Protein AF-W9XA82-F1 (afdb_monomer_lite)

Structure (mmCIF, N/CA/C/O backbone):
data_AF-W9XA82-F1
#
_entry.id   AF-W9XA82-F1
#
loop_
_atom_site.group_PDB
_atom_site.id
_atom_site.type_symbol
_atom_site.label_atom_id
_atom_site.label_alt_id
_atom_site.label_comp_id
_atom_site.label_asym_id
_atom_site.label_entity_id
_atom_site.label_seq_id
_atom_site.pdbx_PDB_ins_code
_atom_site.Cartn_x
_atom_site.Cartn_y
_atom_site.Cartn_z
_atom_site.occupancy
_atom_site.B_iso_or_equiv
_atom_site.auth_seq_id
_atom_site.auth_comp_id
_atom_site.auth_asym_id
_atom_site.auth_atom_id
_atom_site.pdbx_PDB_model_num
ATOM 1 N N . MET A 1 1 ? 61.339 -17.839 -18.043 1.00 59.22 1 MET A N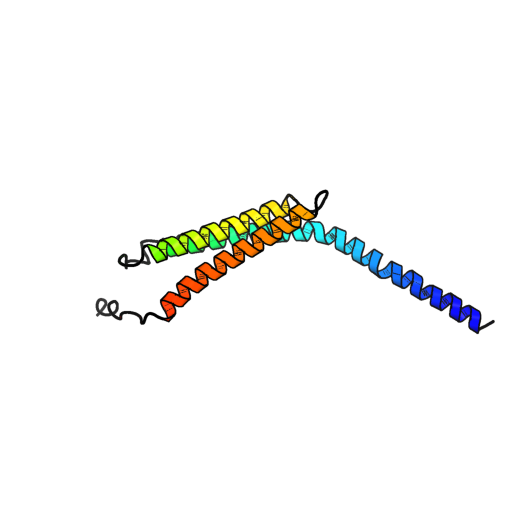 1
ATOM 2 C CA . MET A 1 1 ? 60.269 -18.568 -18.758 1.00 59.22 1 MET A CA 1
ATOM 3 C C . MET A 1 1 ? 59.124 -19.047 -17.858 1.00 59.22 1 MET A C 1
ATOM 5 O O . MET A 1 1 ? 58.037 -18.515 -18.013 1.00 59.22 1 MET A O 1
ATOM 9 N N . LEU A 1 2 ? 59.299 -19.947 -16.874 1.00 57.31 2 LEU A N 1
ATOM 10 C CA . LEU A 1 2 ? 58.163 -20.440 -16.047 1.00 57.31 2 LEU A CA 1
ATOM 11 C C . LEU A 1 2 ? 57.413 -19.352 -15.237 1.00 57.31 2 LEU A C 1
ATOM 13 O O . LEU A 1 2 ? 56.209 -19.461 -15.016 1.00 57.31 2 LEU A O 1
ATOM 17 N N . ARG A 1 3 ? 58.090 -18.266 -14.831 1.00 62.91 3 ARG A N 1
ATOM 18 C CA . ARG A 1 3 ? 57.451 -17.130 -14.130 1.00 62.91 3 ARG A CA 1
ATOM 19 C C . ARG A 1 3 ? 56.571 -16.249 -15.025 1.00 62.91 3 ARG A C 1
ATOM 21 O O . ARG A 1 3 ? 55.686 -15.576 -14.506 1.00 62.91 3 ARG A O 1
ATOM 28 N N . GLU A 1 4 ? 56.808 -16.228 -16.333 1.00 64.25 4 GLU A N 1
ATOM 29 C CA . GLU A 1 4 ? 56.018 -15.412 -17.269 1.00 64.25 4 GLU A CA 1
ATOM 30 C C . GLU A 1 4 ? 54.713 -16.112 -17.646 1.00 64.25 4 GLU A C 1
ATOM 32 O O . GLU A 1 4 ? 53.667 -15.467 -17.700 1.00 64.25 4 GLU A O 1
ATOM 37 N N . ILE A 1 5 ? 54.749 -17.443 -17.778 1.00 67.81 5 ILE A N 1
ATOM 38 C CA . ILE A 1 5 ? 53.558 -18.266 -18.020 1.00 67.81 5 ILE A CA 1
ATOM 39 C C . ILE A 1 5 ? 52.557 -18.098 -16.867 1.00 67.81 5 ILE A C 1
ATOM 41 O O . ILE A 1 5 ? 51.401 -17.754 -17.114 1.00 67.81 5 ILE A O 1
ATOM 45 N N . ASN A 1 6 ? 53.020 -18.202 -15.613 1.00 72.62 6 ASN A N 1
ATOM 46 C CA . ASN A 1 6 ? 52.171 -18.033 -14.429 1.00 72.62 6 ASN A CA 1
ATOM 47 C C . ASN A 1 6 ? 51.533 -16.630 -14.377 1.00 72.62 6 ASN A C 1
ATOM 49 O O . ASN A 1 6 ? 50.336 -16.493 -14.158 1.00 72.62 6 ASN A O 1
ATOM 53 N N . ARG A 1 7 ? 52.297 -15.570 -14.680 1.00 64.56 7 ARG A N 1
ATOM 54 C CA . ARG A 1 7 ? 51.775 -14.192 -14.668 1.00 64.56 7 ARG A CA 1
ATOM 55 C C . ARG A 1 7 ? 50.688 -13.967 -15.729 1.00 64.56 7 ARG A C 1
ATOM 57 O O . ARG A 1 7 ? 49.699 -13.298 -15.453 1.00 64.56 7 ARG A O 1
ATOM 64 N N . SER A 1 8 ? 50.837 -14.564 -16.913 1.00 61.25 8 SER A N 1
ATOM 65 C CA . SER A 1 8 ? 49.837 -14.460 -17.984 1.00 61.25 8 SER A CA 1
ATOM 66 C C . SER A 1 8 ? 48.542 -15.235 -17.688 1.00 61.25 8 SER A C 1
ATOM 68 O O . SER A 1 8 ? 47.466 -14.764 -18.055 1.00 61.25 8 SER A O 1
ATOM 70 N N . GLN A 1 9 ? 48.627 -16.377 -16.989 1.00 63.50 9 GLN A N 1
ATOM 71 C CA . GLN A 1 9 ? 47.469 -17.149 -16.512 1.00 63.50 9 GLN A CA 1
ATOM 72 C C . GLN A 1 9 ? 46.776 -16.513 -15.299 1.00 63.50 9 GLN A C 1
ATOM 74 O O . GLN A 1 9 ? 45.568 -16.672 -15.154 1.00 63.50 9 GLN A O 1
ATOM 79 N N . TRP A 1 10 ? 47.499 -15.760 -14.466 1.00 59.31 10 TRP A N 1
ATOM 80 C CA . TRP A 1 10 ? 46.902 -14.962 -13.388 1.00 59.31 10 TRP A CA 1
ATOM 81 C C . TRP A 1 10 ? 46.118 -13.750 -13.917 1.00 59.31 10 TRP A C 1
ATOM 83 O O . TRP A 1 10 ? 45.037 -13.468 -13.416 1.00 59.31 10 TRP A O 1
ATOM 93 N N . CYS A 1 11 ? 46.608 -13.053 -14.954 1.00 60.59 11 CYS A N 1
ATOM 94 C CA . CYS A 1 11 ? 45.872 -11.934 -15.566 1.00 60.59 11 CYS A CA 1
ATOM 95 C C . CYS A 1 11 ? 44.641 -12.412 -16.356 1.00 60.59 11 CYS A C 1
ATOM 97 O O . CYS A 1 11 ? 43.540 -11.961 -16.067 1.00 60.59 11 CYS A O 1
ATOM 99 N N . ARG A 1 12 ? 44.843 -13.371 -17.278 1.00 65.19 12 ARG A N 1
ATOM 100 C CA . ARG A 1 12 ? 44.087 -14.634 -17.323 1.00 65.19 12 ARG A CA 1
ATOM 101 C C . ARG A 1 12 ? 42.747 -14.700 -16.593 1.00 65.19 12 ARG A C 1
ATOM 103 O O . ARG A 1 12 ? 41.772 -14.129 -17.057 1.00 65.19 12 ARG A O 1
ATOM 110 N N . SER A 1 13 ? 42.852 -15.422 -15.469 1.00 65.00 13 SER A N 1
ATOM 111 C CA . SER A 1 13 ? 41.856 -15.852 -14.482 1.00 65.00 13 SER A CA 1
ATOM 112 C C . SER A 1 13 ? 41.165 -14.721 -13.706 1.00 65.00 13 SER A C 1
ATOM 114 O O . SER A 1 13 ? 40.148 -14.962 -13.056 1.00 65.00 13 SER A O 1
ATOM 116 N N . ASN A 1 14 ? 41.734 -13.514 -13.703 1.00 61.69 14 ASN A N 1
ATOM 117 C CA . ASN A 1 14 ? 41.129 -12.365 -13.031 1.00 61.69 14 ASN A CA 1
ATOM 118 C C . ASN A 1 14 ? 40.264 -11.542 -13.997 1.00 61.69 14 ASN A C 1
ATOM 120 O O . ASN A 1 14 ? 39.266 -10.969 -13.577 1.00 61.69 14 ASN A O 1
ATOM 124 N N . ALA A 1 15 ? 40.610 -11.509 -15.288 1.00 63.34 15 ALA A N 1
ATOM 125 C CA . ALA A 1 15 ? 39.865 -10.765 -16.303 1.00 63.34 15 ALA A CA 1
ATOM 126 C C . ALA A 1 15 ? 38.558 -11.465 -16.724 1.00 63.34 15 ALA A C 1
ATOM 128 O O . ALA A 1 15 ? 37.586 -10.808 -17.074 1.00 63.34 15 ALA A O 1
ATOM 129 N N . ASP A 1 16 ? 38.513 -12.794 -16.682 1.00 58.78 16 ASP A N 1
ATOM 130 C CA . ASP A 1 16 ? 37.317 -13.637 -16.822 1.00 58.78 16 ASP A CA 1
ATOM 131 C C . ASP A 1 16 ? 36.498 -13.711 -15.521 1.00 58.78 16 ASP A C 1
ATOM 133 O O . ASP A 1 16 ? 35.269 -13.760 -15.585 1.00 58.78 16 ASP A O 1
ATOM 137 N N . ALA A 1 17 ? 37.128 -13.605 -14.344 1.00 59.69 17 ALA A N 1
ATOM 138 C CA . ALA A 1 17 ? 36.409 -13.427 -13.079 1.00 59.69 17 ALA A CA 1
ATOM 139 C C . ALA A 1 17 ? 35.639 -12.091 -12.989 1.00 59.69 17 ALA A C 1
ATOM 141 O O . ALA A 1 17 ? 34.636 -12.043 -12.283 1.00 59.69 17 ALA A O 1
ATOM 142 N N . ASP A 1 18 ? 36.028 -11.052 -13.742 1.00 57.69 18 ASP A N 1
ATOM 143 C CA . ASP A 1 18 ? 35.251 -9.808 -13.915 1.00 57.69 18 ASP A CA 1
ATOM 144 C C . ASP A 1 18 ? 34.062 -9.960 -14.897 1.00 57.69 18 ASP A C 1
ATOM 146 O O . ASP A 1 18 ? 33.079 -9.212 -14.834 1.00 57.69 18 ASP A O 1
ATOM 150 N N . VAL A 1 19 ? 34.089 -10.967 -15.780 1.00 58.47 19 VAL A N 1
ATOM 151 C CA . VAL A 1 19 ? 32.992 -11.280 -16.724 1.00 58.47 19 VAL A CA 1
ATOM 152 C C . VAL A 1 19 ? 31.969 -12.251 -16.107 1.00 58.47 19 VAL A C 1
ATOM 154 O O . VAL A 1 19 ? 30.776 -12.200 -16.415 1.00 58.47 19 VAL A O 1
ATOM 157 N N . CYS A 1 20 ? 32.396 -13.094 -15.163 1.00 54.91 20 CYS A N 1
ATOM 158 C CA . CYS A 1 20 ? 31.532 -14.021 -14.426 1.00 54.91 20 CYS A CA 1
ATOM 159 C C . CYS A 1 20 ? 30.355 -13.363 -13.664 1.00 54.91 20 CYS A C 1
ATOM 161 O O . CYS A 1 20 ? 29.242 -13.893 -13.754 1.00 54.91 20 CYS A O 1
ATOM 163 N N . PRO A 1 21 ? 30.504 -12.223 -12.954 1.00 59.62 21 PRO A N 1
ATOM 164 C CA . PRO A 1 21 ? 29.372 -11.596 -12.277 1.00 59.62 21 PRO A CA 1
ATOM 165 C C . PRO A 1 21 ? 28.430 -10.885 -13.251 1.00 59.62 21 PRO A C 1
ATOM 167 O O . PRO A 1 21 ? 27.232 -10.821 -12.987 1.00 59.62 21 PRO A O 1
ATOM 170 N N . SER A 1 22 ? 28.922 -10.378 -14.384 1.00 62.50 22 SER A N 1
ATOM 171 C CA . SER A 1 22 ? 28.089 -9.656 -15.351 1.00 62.50 22 SER A CA 1
ATOM 172 C C . SER A 1 22 ? 27.203 -10.595 -16.170 1.00 62.50 22 SER A C 1
ATOM 174 O O . SER A 1 22 ? 26.061 -10.240 -16.444 1.00 62.50 22 SER A O 1
ATOM 176 N N . TYR A 1 23 ? 27.646 -11.819 -16.474 1.00 64.19 23 TYR A N 1
ATOM 177 C CA . TYR A 1 23 ? 26.794 -12.792 -17.166 1.00 64.19 23 TYR A CA 1
ATOM 178 C C . TYR A 1 23 ? 25.632 -13.275 -16.280 1.00 64.19 23 TYR A C 1
ATOM 180 O O . TYR A 1 23 ? 24.477 -13.209 -16.694 1.00 64.19 23 TYR A O 1
ATOM 188 N N . ILE A 1 24 ? 25.911 -13.676 -15.030 1.00 68.69 24 ILE A N 1
ATOM 189 C CA . ILE A 1 24 ? 24.877 -14.132 -14.081 1.00 68.69 24 ILE A CA 1
ATOM 190 C C . ILE A 1 24 ? 23.945 -12.987 -13.653 1.00 68.69 24 ILE A C 1
ATOM 192 O O . ILE A 1 24 ? 22.731 -13.175 -13.596 1.00 68.69 24 ILE A O 1
ATOM 196 N N . SER A 1 25 ? 24.491 -11.796 -13.378 1.00 74.38 25 SER A N 1
ATOM 197 C CA . SER A 1 25 ? 23.703 -10.641 -12.929 1.00 74.38 25 SER A CA 1
ATOM 198 C C . SER A 1 25 ? 22.795 -10.113 -14.037 1.00 74.38 25 SER A C 1
ATOM 200 O O . SER A 1 25 ? 21.646 -9.773 -13.775 1.00 74.38 25 SER A O 1
ATOM 202 N N . ASN A 1 26 ? 23.254 -10.116 -15.292 1.00 69.44 26 ASN A N 1
ATOM 203 C CA . ASN A 1 26 ? 22.426 -9.692 -16.417 1.00 69.44 26 ASN A CA 1
ATOM 204 C C . ASN A 1 26 ? 21.270 -10.678 -16.669 1.00 69.44 26 ASN A C 1
ATOM 206 O O . ASN A 1 26 ? 20.155 -10.245 -16.935 1.00 69.44 26 ASN A O 1
ATOM 210 N N . ILE A 1 27 ? 21.491 -11.988 -16.492 1.00 74.44 27 ILE A N 1
ATOM 211 C CA . ILE A 1 27 ? 20.424 -13.007 -16.558 1.00 74.44 27 ILE A CA 1
ATOM 212 C C . ILE A 1 27 ? 19.420 -12.820 -15.410 1.00 74.44 27 ILE A C 1
ATOM 214 O O . ILE A 1 27 ? 18.212 -12.799 -15.641 1.00 74.44 27 ILE A O 1
ATOM 218 N N . ALA A 1 28 ? 19.906 -12.602 -14.184 1.00 68.56 28 ALA A N 1
ATOM 219 C CA . ALA A 1 28 ? 19.052 -12.323 -13.032 1.00 68.56 28 ALA A CA 1
ATOM 220 C C . ALA A 1 28 ? 18.268 -11.008 -13.185 1.00 68.56 28 ALA A C 1
ATOM 222 O O . ALA A 1 28 ? 17.125 -10.937 -12.747 1.00 68.56 28 ALA A O 1
ATOM 223 N N . ALA A 1 29 ? 18.834 -9.987 -13.835 1.00 71.19 29 ALA A N 1
ATOM 224 C CA . ALA A 1 29 ? 18.163 -8.714 -14.092 1.00 71.19 29 ALA A CA 1
ATOM 225 C C . ALA A 1 29 ? 16.980 -8.849 -15.069 1.00 71.19 29 ALA A C 1
ATOM 227 O O . ALA A 1 29 ? 15.980 -8.145 -14.910 1.00 71.19 29 ALA A O 1
ATOM 228 N N . PHE A 1 30 ? 17.055 -9.768 -16.041 1.00 71.31 30 PHE A N 1
ATOM 229 C CA . PHE A 1 30 ? 15.933 -10.055 -16.943 1.00 71.31 30 PHE A CA 1
ATOM 230 C C . PHE A 1 30 ? 14.810 -10.833 -16.255 1.00 71.31 30 PHE A C 1
ATOM 232 O O . PHE A 1 30 ? 13.641 -10.530 -16.484 1.00 71.31 30 PHE A O 1
ATOM 239 N N . GLU A 1 31 ? 15.151 -11.765 -15.366 1.00 76.44 31 GLU A N 1
ATOM 240 C CA . GLU A 1 31 ? 14.174 -12.523 -14.574 1.00 76.44 31 GLU A CA 1
ATOM 241 C C . GLU A 1 31 ? 13.585 -11.705 -13.410 1.00 76.44 31 GLU A C 1
ATOM 243 O O . GLU A 1 31 ? 12.446 -11.940 -13.008 1.00 76.44 31 GLU A O 1
ATOM 248 N N . LEU A 1 32 ? 14.298 -10.694 -12.886 1.00 76.25 32 LEU A N 1
ATOM 249 C CA . LEU A 1 32 ? 13.806 -9.870 -11.772 1.00 76.25 32 LEU A CA 1
ATOM 250 C C . LEU A 1 32 ? 12.600 -8.999 -12.160 1.00 76.25 32 LEU A C 1
ATOM 252 O O . LEU A 1 32 ? 11.743 -8.695 -11.328 1.00 76.25 32 LEU A O 1
ATOM 256 N N . LYS A 1 33 ? 12.534 -8.589 -13.429 1.00 75.62 33 LYS A N 1
ATOM 257 C CA . LYS A 1 33 ? 11.490 -7.705 -13.953 1.00 75.62 33 LYS A CA 1
ATOM 258 C C . LYS A 1 33 ? 10.088 -8.344 -13.909 1.00 75.62 33 LYS A C 1
ATOM 260 O O . LYS A 1 33 ? 9.192 -7.728 -13.327 1.00 75.62 33 LYS A O 1
ATOM 265 N N . PRO A 1 34 ? 9.857 -9.571 -14.426 1.00 84.50 34 PRO A N 1
ATOM 266 C CA . PRO A 1 34 ? 8.551 -10.222 -14.316 1.00 84.50 34 PRO A CA 1
ATOM 267 C C . PRO A 1 34 ? 8.191 -10.597 -12.874 1.00 84.50 34 PRO A C 1
ATOM 269 O O . PRO A 1 34 ? 7.044 -10.387 -12.478 1.00 84.50 34 PRO A O 1
ATOM 272 N N . VAL A 1 35 ? 9.144 -11.079 -12.060 1.00 87.56 35 VAL A N 1
ATOM 273 C CA . VAL A 1 35 ? 8.841 -11.468 -10.667 1.00 87.56 35 VAL A CA 1
ATOM 274 C C . VAL A 1 35 ? 8.453 -10.273 -9.798 1.00 87.56 35 VAL A C 1
ATOM 276 O O . VAL A 1 35 ? 7.599 -10.404 -8.919 1.00 87.56 35 VAL A O 1
ATOM 279 N N . PHE A 1 36 ? 9.014 -9.092 -10.069 1.00 85.62 36 PHE A N 1
ATOM 280 C CA . PHE A 1 36 ? 8.629 -7.860 -9.388 1.00 85.62 36 PHE A CA 1
ATOM 281 C C . PHE A 1 36 ? 7.183 -7.475 -9.709 1.00 85.62 36 PHE A C 1
ATOM 283 O O . PHE A 1 36 ? 6.396 -7.230 -8.797 1.00 85.62 36 PHE A O 1
ATOM 290 N N . ILE A 1 37 ? 6.803 -7.509 -10.988 1.00 87.50 37 ILE A N 1
ATOM 291 C CA . ILE A 1 37 ? 5.440 -7.205 -11.445 1.00 87.50 37 ILE A CA 1
ATOM 292 C C . ILE A 1 37 ? 4.429 -8.175 -10.815 1.00 87.50 37 ILE A C 1
ATOM 294 O O . ILE A 1 37 ? 3.409 -7.752 -10.260 1.00 87.50 37 ILE A O 1
ATOM 298 N N . THR A 1 38 ? 4.720 -9.479 -10.835 1.00 91.88 38 THR A N 1
ATOM 299 C CA . THR A 1 38 ? 3.834 -10.485 -10.233 1.00 91.88 38 THR A CA 1
ATOM 300 C C . THR A 1 38 ? 3.764 -10.349 -8.712 1.00 91.88 38 THR A C 1
ATOM 302 O O . THR A 1 38 ? 2.684 -10.415 -8.135 1.00 91.88 38 THR A O 1
ATOM 305 N N . GLY A 1 39 ? 4.890 -10.098 -8.040 1.00 91.00 39 GLY A N 1
ATOM 306 C CA . GLY A 1 39 ? 4.926 -9.944 -6.585 1.00 91.00 39 GLY A CA 1
ATOM 307 C C . GLY A 1 39 ? 4.182 -8.695 -6.106 1.00 91.00 39 GLY A C 1
ATOM 308 O O . GLY A 1 39 ? 3.409 -8.762 -5.146 1.00 91.00 39 GLY A O 1
ATOM 309 N N . CYS A 1 40 ? 4.360 -7.566 -6.801 1.00 90.25 40 CYS A N 1
ATOM 310 C CA . CYS A 1 40 ? 3.689 -6.307 -6.476 1.00 90.25 40 CYS A CA 1
ATOM 311 C C . CYS A 1 40 ? 2.171 -6.417 -6.663 1.00 90.25 40 CYS A C 1
ATOM 313 O O . CYS A 1 40 ? 1.416 -5.998 -5.787 1.00 90.25 40 CYS A O 1
ATOM 315 N N . THR A 1 41 ? 1.714 -7.033 -7.760 1.00 92.94 41 THR A N 1
ATOM 316 C CA . THR A 1 41 ? 0.277 -7.212 -8.041 1.00 92.94 41 THR A CA 1
ATOM 317 C C . THR A 1 41 ? -0.397 -8.147 -7.043 1.00 92.94 41 THR A C 1
ATOM 319 O O . THR A 1 41 ? -1.446 -7.794 -6.500 1.00 92.94 41 THR A O 1
ATOM 322 N N . ILE A 1 42 ? 0.223 -9.291 -6.730 1.00 94.75 42 ILE A N 1
ATOM 323 C CA . ILE A 1 42 ? -0.282 -10.222 -5.709 1.00 94.75 42 ILE A CA 1
ATOM 324 C C . ILE A 1 42 ? -0.384 -9.513 -4.354 1.00 94.75 42 ILE A C 1
ATOM 326 O O . ILE A 1 42 ? -1.426 -9.577 -3.700 1.00 94.75 42 ILE A O 1
ATOM 330 N N . THR A 1 43 ? 0.661 -8.782 -3.955 1.00 93.56 43 THR A N 1
ATOM 331 C CA . THR A 1 43 ? 0.680 -8.044 -2.683 1.00 93.56 43 THR A CA 1
ATOM 332 C C . THR A 1 43 ? -0.376 -6.940 -2.654 1.00 93.56 43 THR A C 1
ATOM 334 O O . THR A 1 43 ? -1.091 -6.811 -1.663 1.00 93.56 43 THR A O 1
ATOM 337 N N . ALA A 1 44 ? -0.534 -6.171 -3.736 1.00 93.56 44 ALA A N 1
ATOM 338 C CA . ALA A 1 44 ? -1.511 -5.087 -3.817 1.00 93.56 44 ALA A CA 1
ATOM 339 C C . ALA A 1 44 ? -2.953 -5.593 -3.650 1.00 93.56 44 ALA A C 1
ATOM 341 O O . ALA A 1 44 ? -3.723 -4.993 -2.892 1.00 93.56 44 ALA A O 1
ATOM 342 N N . VAL A 1 45 ? -3.297 -6.709 -4.309 1.00 94.25 45 VAL A N 1
ATOM 343 C CA . VAL A 1 45 ? -4.619 -7.350 -4.217 1.00 94.25 45 VAL A CA 1
ATOM 344 C C . VAL A 1 45 ? -4.832 -7.969 -2.838 1.00 94.25 45 VAL A C 1
ATOM 346 O O . VAL A 1 45 ? -5.855 -7.706 -2.206 1.00 94.25 45 VAL A O 1
ATOM 349 N N . ALA A 1 46 ? -3.865 -8.742 -2.333 1.00 94.62 46 ALA A N 1
ATOM 350 C CA . ALA A 1 46 ? -3.957 -9.366 -1.015 1.00 94.62 46 ALA A CA 1
ATOM 351 C C . ALA A 1 46 ? -4.105 -8.320 0.103 1.00 94.62 46 ALA A C 1
ATOM 353 O O . ALA A 1 46 ? -4.923 -8.486 1.012 1.00 94.62 46 ALA A O 1
ATOM 354 N N . PHE A 1 47 ? -3.367 -7.211 0.019 1.00 92.44 47 PHE A N 1
ATOM 355 C CA . PHE A 1 47 ? -3.445 -6.125 0.991 1.00 92.44 47 PHE A CA 1
ATOM 356 C C . PHE A 1 47 ? -4.782 -5.379 0.914 1.00 92.44 47 PHE A C 1
ATOM 358 O O . PHE A 1 47 ? -5.417 -5.166 1.949 1.00 92.44 47 PHE A O 1
ATOM 365 N N . ALA A 1 48 ? -5.268 -5.066 -0.294 1.00 91.88 48 ALA A N 1
ATOM 366 C CA . ALA A 1 48 ? -6.570 -4.426 -0.482 1.00 91.88 48 ALA A CA 1
ATOM 367 C C . ALA A 1 48 ? -7.710 -5.295 0.076 1.00 91.88 48 ALA A C 1
ATOM 369 O O . ALA A 1 48 ? -8.550 -4.802 0.832 1.00 91.88 48 ALA A O 1
ATOM 370 N N . LEU A 1 49 ? -7.698 -6.599 -0.226 1.00 91.19 49 LEU A N 1
ATOM 371 C CA . LEU A 1 49 ? -8.662 -7.562 0.311 1.00 91.19 49 LEU A CA 1
ATOM 372 C C . LEU A 1 49 ? -8.599 -7.633 1.839 1.00 91.19 49 LEU A C 1
ATOM 374 O O . LEU A 1 49 ? -9.638 -7.606 2.492 1.00 91.19 49 LEU A O 1
ATOM 378 N N . THR A 1 50 ? -7.396 -7.666 2.416 1.00 92.38 50 THR A N 1
ATOM 379 C CA . THR A 1 50 ? -7.207 -7.727 3.873 1.00 92.38 50 THR A CA 1
ATOM 380 C C . THR A 1 50 ? -7.766 -6.483 4.568 1.00 92.38 50 THR A C 1
ATOM 382 O O . THR A 1 50 ? -8.493 -6.603 5.554 1.00 92.38 50 THR A O 1
ATOM 385 N N . VAL A 1 51 ? -7.485 -5.282 4.050 1.00 89.12 51 VAL A N 1
ATOM 386 C CA . VAL A 1 51 ? -7.977 -4.017 4.624 1.00 89.12 51 VAL A CA 1
ATOM 387 C C . VAL A 1 51 ? -9.504 -3.932 4.557 1.00 89.12 51 VAL A C 1
ATOM 389 O O . VAL A 1 51 ? -10.143 -3.564 5.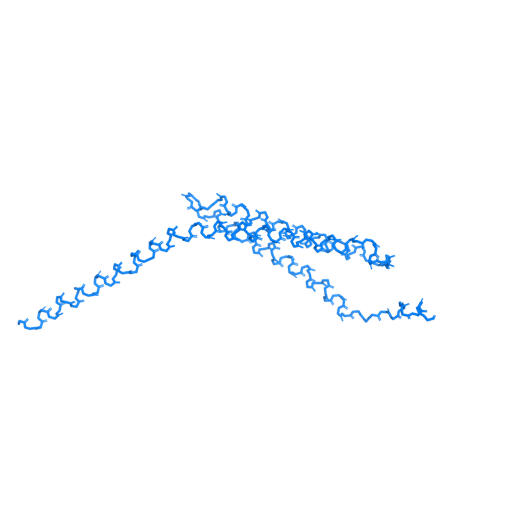547 1.00 89.12 51 VAL A O 1
ATOM 392 N N . VAL A 1 52 ? -10.102 -4.314 3.424 1.00 87.50 52 VAL A N 1
ATOM 393 C CA . VAL A 1 52 ? -11.564 -4.357 3.265 1.00 87.50 52 VAL A CA 1
ATOM 394 C C . VAL A 1 52 ? -12.182 -5.399 4.199 1.00 87.50 52 VAL A C 1
ATOM 396 O O . VAL A 1 52 ? -13.173 -5.098 4.863 1.00 87.50 52 VAL A O 1
ATOM 399 N N . ALA A 1 53 ? -11.579 -6.584 4.322 1.00 88.31 53 ALA A N 1
ATOM 400 C CA . ALA A 1 53 ? -12.050 -7.641 5.214 1.00 88.31 53 ALA A CA 1
ATOM 401 C C . ALA A 1 53 ? -12.029 -7.205 6.688 1.00 88.31 53 ALA A C 1
ATOM 403 O O . ALA A 1 53 ? -13.024 -7.371 7.394 1.00 88.31 53 ALA A O 1
ATOM 404 N N . VAL A 1 54 ? -10.939 -6.583 7.150 1.00 84.94 54 VAL A N 1
ATOM 405 C CA . VAL A 1 54 ? -10.834 -6.048 8.519 1.00 84.94 54 VAL A CA 1
ATOM 406 C C . VAL A 1 54 ? -11.850 -4.932 8.754 1.00 84.94 54 VAL A C 1
ATOM 408 O O . VAL A 1 54 ? -12.482 -4.893 9.810 1.00 84.94 54 VAL A O 1
ATOM 411 N N . HIS A 1 55 ? -12.043 -4.033 7.784 1.00 81.50 55 HIS A N 1
ATOM 412 C CA . HIS A 1 55 ? -13.039 -2.969 7.889 1.00 81.50 55 HIS A CA 1
ATOM 413 C C . HIS A 1 55 ? -14.458 -3.539 7.996 1.00 81.50 55 HIS A C 1
ATOM 415 O O . HIS A 1 55 ? -15.211 -3.159 8.892 1.00 81.50 55 HIS A O 1
ATOM 421 N N . TYR A 1 56 ? -14.798 -4.502 7.138 1.00 78.25 56 TYR A N 1
ATOM 422 C CA . TYR A 1 56 ? -16.102 -5.156 7.134 1.00 78.25 56 TYR A CA 1
ATOM 423 C C . TYR A 1 56 ? -16.371 -5.928 8.436 1.00 78.25 56 TYR A C 1
ATOM 425 O O . TYR A 1 56 ? -17.441 -5.793 9.035 1.00 78.25 56 TYR A O 1
ATOM 433 N N . ALA A 1 57 ? -15.375 -6.669 8.934 1.00 80.69 57 ALA A N 1
ATOM 434 C CA . ALA A 1 57 ? -15.465 -7.376 10.210 1.00 80.69 57 ALA A CA 1
ATOM 435 C C . ALA A 1 57 ? -15.662 -6.413 11.394 1.00 80.69 57 ALA A C 1
ATOM 437 O O . ALA A 1 57 ? -16.419 -6.708 12.318 1.00 80.69 57 ALA A O 1
ATOM 438 N N . ARG A 1 58 ? -15.025 -5.234 11.362 1.00 71.38 58 ARG A N 1
ATOM 439 C CA . ARG A 1 58 ? -15.088 -4.243 12.448 1.00 71.38 58 ARG A CA 1
ATOM 440 C C . ARG A 1 58 ? -16.369 -3.408 12.453 1.00 71.38 58 ARG A C 1
ATOM 442 O O . ARG A 1 58 ? -16.767 -2.930 13.512 1.00 71.38 58 ARG A O 1
ATOM 449 N N . TYR A 1 59 ? -17.011 -3.236 11.298 1.00 66.69 59 TYR A N 1
ATOM 450 C CA . TYR A 1 59 ? -18.258 -2.475 11.153 1.00 66.69 59 TYR A CA 1
ATOM 451 C C . TYR A 1 59 ? -19.525 -3.338 11.125 1.00 66.69 59 TYR A C 1
ATOM 453 O O . TYR A 1 59 ? -20.622 -2.783 11.053 1.00 66.69 59 TYR A O 1
ATOM 461 N N . SER A 1 60 ? -19.412 -4.665 11.242 1.00 64.88 60 SER A N 1
ATOM 462 C CA . SER A 1 60 ? -20.580 -5.526 11.435 1.00 64.88 60 SER A CA 1
ATOM 463 C C . SER A 1 60 ? -21.287 -5.174 12.748 1.00 64.88 60 SER A C 1
ATOM 465 O O . SER A 1 60 ? -20.855 -5.538 13.844 1.00 64.88 60 SER A O 1
ATOM 467 N N . SER A 1 61 ? -22.411 -4.465 12.615 1.00 54.00 61 SER A N 1
ATOM 468 C CA . SER A 1 61 ? -23.288 -4.009 13.701 1.00 54.00 61 SER A CA 1
ATOM 469 C C . SER A 1 61 ? -23.824 -5.152 14.566 1.00 54.00 61 SER A C 1
ATOM 471 O O . SER A 1 61 ? -24.215 -4.922 15.706 1.00 54.00 61 SER A O 1
ATOM 473 N N . HIS A 1 62 ? -23.791 -6.382 14.049 1.00 55.34 62 HIS A N 1
ATOM 474 C CA . HIS A 1 62 ? -24.222 -7.586 14.751 1.00 55.34 62 HIS A CA 1
ATOM 475 C C . HIS A 1 62 ? -23.244 -8.044 15.855 1.00 55.34 62 HIS A C 1
ATOM 477 O O . HIS A 1 62 ? -23.668 -8.691 16.805 1.00 55.34 62 HIS A O 1
ATOM 483 N N . LEU A 1 63 ? -21.951 -7.695 15.770 1.00 56.00 63 LEU A N 1
ATOM 484 C CA . LEU A 1 63 ? -20.909 -8.154 16.710 1.00 56.00 63 LEU A CA 1
ATOM 485 C C . LEU A 1 63 ? -20.491 -7.095 17.749 1.00 56.00 63 LEU A C 1
ATOM 487 O O . LEU A 1 63 ? -20.123 -7.449 18.865 1.00 56.00 63 LEU A O 1
ATOM 491 N N . TYR A 1 64 ? -20.576 -5.798 17.429 1.00 55.25 64 TYR A N 1
ATOM 492 C CA . TYR A 1 64 ? -20.146 -4.687 18.301 1.00 55.25 64 TYR A CA 1
ATOM 493 C C . TYR A 1 64 ? -21.332 -3.926 18.928 1.00 55.25 64 TYR A C 1
ATOM 495 O O . TYR A 1 64 ? -21.397 -2.697 18.891 1.00 55.25 64 TYR A O 1
ATOM 503 N N . GLY A 1 65 ? -22.274 -4.658 19.533 1.00 47.50 65 GLY A N 1
ATOM 504 C CA . GLY A 1 65 ? -23.464 -4.145 20.237 1.00 47.50 65 GLY A CA 1
ATOM 505 C C . GLY A 1 65 ? -23.202 -3.315 21.511 1.00 47.50 65 GLY A C 1
ATOM 506 O O . GLY A 1 65 ? -23.954 -3.423 22.473 1.00 47.50 65 GLY A O 1
ATOM 507 N N . LEU A 1 66 ? -22.147 -2.495 21.540 1.00 50.03 66 LEU A N 1
ATOM 508 C CA . LEU A 1 66 ? -21.810 -1.533 22.597 1.00 50.03 66 LEU A CA 1
ATOM 509 C C . LEU A 1 66 ? -21.460 -0.180 21.956 1.00 50.03 66 LEU A C 1
ATOM 511 O O . LEU A 1 66 ? -20.337 0.320 22.019 1.00 50.03 66 LEU A O 1
ATOM 515 N N . VAL A 1 67 ? -22.448 0.397 21.277 1.00 56.00 67 VAL A N 1
ATOM 516 C CA . VAL A 1 67 ? -22.413 1.764 20.754 1.00 56.00 67 VAL A CA 1
ATOM 517 C C . VAL A 1 67 ? -22.642 2.708 21.928 1.00 56.00 67 VAL A C 1
ATOM 519 O O . VAL A 1 67 ? -23.793 2.955 22.229 1.00 56.00 67 VAL A O 1
ATOM 522 N N . TYR A 1 68 ? -21.596 3.177 22.617 1.00 51.06 68 TYR A N 1
ATOM 523 C CA . TYR A 1 68 ? -21.603 4.430 23.403 1.00 51.06 68 TYR A CA 1
ATOM 524 C C . TYR A 1 68 ? -20.202 4.745 23.972 1.00 51.06 68 TYR A C 1
ATOM 526 O O . TYR A 1 68 ? -20.051 4.905 25.170 1.00 51.06 68 TYR A O 1
ATOM 534 N N . ASP A 1 69 ? -19.155 4.822 23.138 1.00 58.84 69 ASP A N 1
ATOM 535 C CA . ASP A 1 69 ? -18.104 5.841 23.331 1.00 58.84 69 ASP A CA 1
ATOM 536 C C . ASP A 1 69 ? -17.141 5.938 22.130 1.00 58.84 69 ASP A C 1
ATOM 538 O O . ASP A 1 69 ? -16.839 4.952 21.457 1.00 58.84 69 ASP A O 1
ATOM 542 N N . ALA A 1 70 ? -16.605 7.142 21.927 1.00 57.66 70 ALA A N 1
ATOM 543 C CA . ALA A 1 70 ? -15.485 7.511 21.058 1.00 57.66 70 ALA A CA 1
ATOM 544 C C . ALA A 1 70 ? -15.725 7.558 19.529 1.00 57.66 70 ALA A C 1
ATOM 546 O O . ALA A 1 70 ? -15.233 6.737 18.751 1.00 57.66 70 ALA A O 1
ATOM 547 N N . GLN A 1 71 ? -16.311 8.673 19.070 1.00 63.94 71 GLN A N 1
ATOM 548 C CA . GLN A 1 71 ? -16.161 9.205 17.698 1.00 63.94 71 GLN A CA 1
ATOM 549 C C . GLN A 1 71 ? -14.690 9.187 17.217 1.00 63.94 71 GLN A C 1
ATOM 551 O O . GLN A 1 71 ? -14.410 8.931 16.046 1.00 63.94 71 GLN A O 1
ATOM 556 N N . TRP A 1 72 ? -13.742 9.387 18.142 1.00 63.84 72 TRP A N 1
ATOM 557 C CA . TRP A 1 72 ? -12.302 9.249 17.911 1.00 63.84 72 TRP A CA 1
ATOM 558 C C . TRP A 1 72 ? -11.908 7.859 17.386 1.00 63.84 72 TRP A C 1
ATOM 560 O O . TRP A 1 72 ? -11.187 7.778 16.397 1.00 63.84 72 TRP A O 1
ATOM 570 N N . LYS A 1 73 ? -12.450 6.770 17.955 1.00 68.44 73 LYS A N 1
ATOM 571 C CA . LYS A 1 73 ? -12.153 5.389 17.527 1.00 68.44 73 LYS A CA 1
ATOM 572 C C . LYS A 1 73 ? -12.702 5.075 16.132 1.00 68.44 73 LYS A C 1
ATOM 574 O O . LYS A 1 73 ? -12.069 4.346 15.370 1.00 68.44 73 LYS A O 1
ATOM 579 N N . LYS A 1 74 ? -13.853 5.655 15.763 1.00 70.38 74 LYS A N 1
ATOM 580 C CA . LYS A 1 74 ? -14.373 5.574 14.385 1.00 70.38 74 LYS A CA 1
ATOM 581 C C . LYS A 1 74 ? -13.430 6.270 13.404 1.00 70.38 74 LYS A C 1
ATOM 583 O O . LYS A 1 74 ? -13.076 5.684 12.384 1.00 70.38 74 LYS A O 1
ATOM 588 N N . ARG A 1 75 ? -12.983 7.491 13.728 1.00 76.12 75 ARG A N 1
ATOM 589 C CA . ARG A 1 75 ? -12.084 8.275 12.865 1.00 76.12 75 ARG A CA 1
ATOM 590 C C . ARG A 1 75 ? -10.718 7.613 12.690 1.00 76.12 75 ARG A C 1
ATOM 592 O O . ARG A 1 75 ? -10.260 7.509 11.557 1.00 76.12 75 ARG A O 1
ATOM 599 N N . THR A 1 76 ? -10.095 7.114 13.758 1.00 75.44 76 THR A N 1
ATOM 600 C CA . THR A 1 76 ? -8.796 6.418 13.663 1.00 75.44 76 THR A CA 1
ATOM 601 C C . THR A 1 76 ? -8.894 5.132 12.844 1.00 75.44 76 THR A C 1
ATOM 603 O O . THR A 1 76 ? -8.012 4.857 12.034 1.00 75.44 76 THR A O 1
ATOM 606 N N . SER A 1 77 ? -10.000 4.389 12.968 1.00 77.88 77 SER A N 1
ATOM 607 C CA . SER A 1 77 ? -10.234 3.192 12.154 1.00 77.88 77 SER A CA 1
ATOM 608 C C . SER A 1 77 ? -10.425 3.508 10.669 1.00 77.88 77 SER A C 1
ATOM 610 O O . SER A 1 77 ? -9.957 2.740 9.834 1.00 77.88 77 SER A O 1
ATOM 612 N N . VAL A 1 78 ? -11.111 4.602 10.324 1.00 80.31 78 VAL A N 1
ATOM 613 C CA . VAL A 1 78 ? -11.298 5.009 8.920 1.00 80.31 78 VAL A CA 1
ATOM 614 C C . VAL A 1 78 ? -9.985 5.519 8.321 1.00 80.31 78 VAL A C 1
ATOM 616 O O . VAL A 1 78 ? -9.653 5.158 7.195 1.00 80.31 78 VAL A O 1
ATOM 619 N N . LEU A 1 79 ? -9.193 6.284 9.082 1.00 83.12 79 LEU A N 1
ATOM 620 C CA . LEU A 1 79 ? -7.884 6.770 8.632 1.00 83.12 79 LEU A CA 1
ATOM 621 C C . LEU A 1 79 ? -6.907 5.625 8.322 1.00 83.12 79 LEU A C 1
ATOM 623 O O . LEU A 1 79 ? -6.229 5.679 7.299 1.00 83.12 79 LEU A O 1
ATOM 627 N N . ALA A 1 80 ? -6.873 4.572 9.147 1.00 84.06 80 ALA A N 1
ATOM 628 C CA . ALA A 1 80 ? -6.028 3.399 8.896 1.00 84.06 80 ALA A CA 1
ATOM 629 C C . ALA A 1 80 ? -6.409 2.668 7.593 1.00 84.06 80 ALA A C 1
ATOM 631 O O . ALA A 1 80 ? -5.537 2.250 6.833 1.00 84.06 80 ALA A O 1
ATOM 632 N N . VAL A 1 81 ? -7.709 2.570 7.297 1.00 86.81 81 VAL A N 1
ATOM 633 C CA . VAL A 1 81 ? -8.217 1.952 6.061 1.00 86.81 81 VAL A CA 1
ATOM 634 C C . VAL A 1 81 ? -7.847 2.783 4.834 1.00 86.81 81 VAL A C 1
ATOM 636 O O . VAL A 1 81 ? -7.358 2.231 3.853 1.00 86.81 81 VAL A O 1
ATOM 639 N N . ILE A 1 82 ? -8.009 4.108 4.899 1.00 88.44 82 ILE A N 1
ATOM 640 C CA . ILE A 1 82 ? -7.643 5.009 3.795 1.00 88.44 82 ILE A CA 1
ATOM 641 C C . ILE A 1 82 ? -6.130 4.964 3.534 1.00 88.44 82 ILE A C 1
ATOM 643 O O . ILE A 1 82 ? -5.717 4.869 2.379 1.00 88.44 82 ILE A O 1
ATOM 647 N N . ALA A 1 83 ? -5.302 4.965 4.586 1.00 88.19 83 ALA A N 1
ATOM 648 C CA . ALA A 1 83 ? -3.849 4.831 4.459 1.00 88.19 83 ALA A CA 1
ATOM 649 C C . ALA A 1 83 ? -3.443 3.480 3.840 1.00 88.19 83 ALA A C 1
ATOM 651 O O . ALA A 1 83 ? -2.536 3.423 3.010 1.00 88.19 83 ALA A O 1
ATOM 652 N N . GLY A 1 84 ? -4.153 2.402 4.191 1.00 86.19 84 GLY A N 1
ATOM 653 C CA . GLY A 1 84 ? -3.960 1.086 3.587 1.00 86.19 84 GLY A CA 1
ATOM 654 C C . GLY A 1 84 ? -4.321 1.048 2.096 1.00 86.19 84 GLY A C 1
ATOM 655 O O . GLY A 1 84 ? -3.538 0.567 1.280 1.00 86.19 84 GLY A O 1
ATOM 656 N N . LEU A 1 85 ? -5.463 1.624 1.708 1.00 89.56 85 LEU A N 1
ATOM 657 C CA . LEU A 1 85 ? -5.862 1.716 0.297 1.00 89.56 85 LEU A CA 1
ATOM 658 C C . LEU A 1 85 ? -4.878 2.558 -0.524 1.00 89.56 85 LEU A C 1
ATOM 660 O O . LEU A 1 85 ? -4.558 2.195 -1.656 1.00 89.56 85 LEU A O 1
ATOM 664 N N . TRP A 1 86 ? -4.354 3.640 0.060 1.00 93.50 86 TRP A N 1
ATOM 665 C CA . TRP A 1 86 ? -3.309 4.452 -0.561 1.00 93.50 86 TRP A CA 1
ATOM 666 C C . TRP A 1 86 ? -2.032 3.644 -0.824 1.00 93.50 86 TRP A C 1
ATOM 668 O O . TRP A 1 86 ? -1.453 3.740 -1.905 1.00 93.50 86 TRP A O 1
ATOM 678 N N . ALA A 1 87 ? -1.616 2.799 0.125 1.00 90.56 87 ALA A N 1
ATOM 679 C CA . ALA A 1 87 ? -0.468 1.914 -0.055 1.00 90.56 87 ALA A CA 1
ATOM 680 C C . ALA A 1 87 ? -0.705 0.861 -1.158 1.00 90.56 87 ALA A C 1
ATOM 682 O O . ALA A 1 87 ? 0.160 0.684 -2.015 1.00 90.56 87 ALA A O 1
ATOM 683 N N . SER A 1 88 ? -1.885 0.225 -1.212 1.00 89.81 88 SER A N 1
ATOM 684 C CA . SER A 1 88 ? -2.253 -0.691 -2.311 1.00 89.81 88 SER A CA 1
ATOM 685 C C . SER A 1 88 ? -2.226 -0.004 -3.677 1.00 89.81 88 SER A C 1
ATOM 687 O O . SER A 1 88 ? -1.711 -0.566 -4.644 1.00 89.81 88 SER A O 1
ATOM 689 N N . LEU A 1 89 ? -2.762 1.217 -3.765 1.00 90.81 89 LEU A N 1
ATOM 690 C CA . LEU A 1 89 ? -2.758 1.996 -5.001 1.00 90.81 89 LEU A CA 1
ATOM 691 C C . LEU A 1 89 ? -1.324 2.352 -5.420 1.00 90.81 89 LEU A C 1
ATOM 693 O O . LEU A 1 89 ? -0.981 2.222 -6.591 1.00 90.81 89 LEU A O 1
ATOM 697 N N . SER A 1 90 ? -0.468 2.720 -4.463 1.00 89.00 90 SER A N 1
ATOM 698 C CA . SER A 1 90 ? 0.953 2.985 -4.705 1.00 89.00 90 SER A CA 1
ATOM 699 C C . SER A 1 90 ? 1.685 1.766 -5.289 1.00 89.00 90 SER A C 1
ATOM 701 O O . SER A 1 90 ? 2.402 1.919 -6.275 1.00 89.00 90 SER A O 1
ATOM 703 N N . LEU A 1 91 ? 1.436 0.550 -4.777 1.00 88.94 91 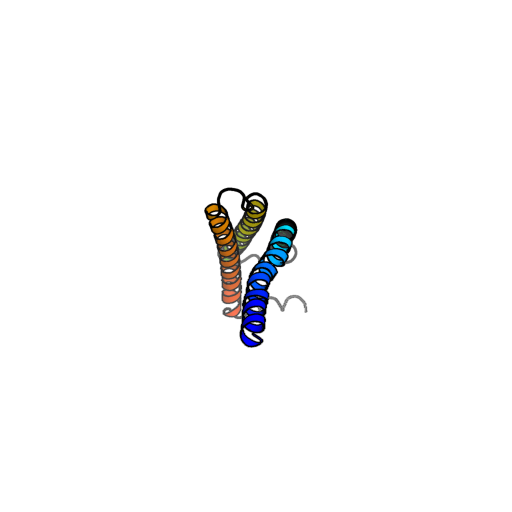LEU A N 1
ATOM 704 C CA . LEU A 1 91 ? 2.001 -0.695 -5.328 1.00 88.94 91 LEU A CA 1
ATOM 705 C C . LEU A 1 91 ? 1.543 -0.964 -6.774 1.00 88.94 91 LEU A C 1
ATOM 707 O O . LEU A 1 91 ? 2.360 -1.327 -7.620 1.00 88.94 91 LEU A O 1
ATOM 711 N N . LEU A 1 92 ? 0.264 -0.727 -7.092 1.00 89.19 92 LEU A N 1
ATOM 712 C CA . LEU A 1 92 ? -0.260 -0.848 -8.462 1.00 89.19 92 LEU A CA 1
ATOM 713 C C . LEU A 1 92 ? 0.396 0.153 -9.422 1.00 89.19 92 LEU A C 1
ATOM 715 O O . LEU A 1 92 ? 0.812 -0.220 -10.519 1.00 89.19 92 LEU A O 1
ATOM 719 N N . LEU A 1 93 ? 0.536 1.416 -9.005 1.00 85.88 93 LEU A N 1
ATOM 720 C CA . LEU A 1 93 ? 1.232 2.43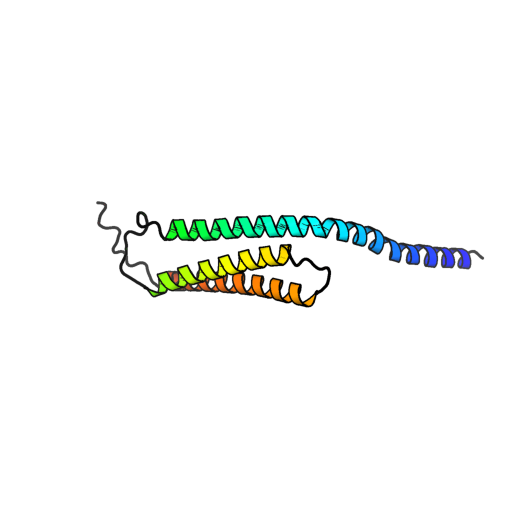3 -9.798 1.00 85.88 93 LEU A CA 1
ATOM 721 C C . LEU A 1 93 ? 2.714 2.080 -9.984 1.00 85.88 93 LEU A C 1
ATOM 723 O O . LEU A 1 93 ? 3.250 2.283 -11.073 1.00 85.88 93 LEU A O 1
ATOM 727 N N . LEU A 1 94 ? 3.360 1.508 -8.962 1.00 85.81 94 LEU A N 1
ATOM 728 C CA . LEU A 1 94 ? 4.741 1.023 -9.034 1.00 85.81 94 LEU A CA 1
ATOM 729 C C . LEU A 1 94 ? 4.894 -0.097 -10.071 1.00 85.81 94 LEU A C 1
ATOM 731 O O . LEU A 1 94 ? 5.909 -0.167 -10.756 1.00 85.81 94 LEU A O 1
ATOM 735 N N . THR A 1 95 ? 3.856 -0.921 -10.233 1.00 84.69 95 THR A N 1
ATOM 736 C CA . THR A 1 95 ? 3.843 -1.991 -11.235 1.00 84.69 95 THR A CA 1
ATOM 737 C C . THR A 1 95 ? 3.804 -1.437 -12.668 1.00 84.69 95 THR A C 1
ATOM 739 O O . THR A 1 95 ? 4.417 -2.002 -13.568 1.00 84.69 95 THR A O 1
ATOM 742 N N . VAL A 1 96 ? 3.092 -0.324 -12.892 1.00 79.75 96 VAL A N 1
ATOM 743 C CA . VAL A 1 96 ? 2.938 0.310 -14.217 1.00 79.75 96 VAL A CA 1
ATOM 744 C C . VAL A 1 96 ? 4.145 1.178 -14.587 1.00 79.75 96 VAL A C 1
ATOM 746 O O . VAL A 1 96 ? 4.552 1.209 -15.747 1.00 79.75 96 VAL A O 1
ATOM 749 N N . PHE A 1 97 ? 4.738 1.881 -13.619 1.00 72.12 97 PHE A N 1
ATOM 750 C CA . PHE A 1 97 ? 5.862 2.799 -13.842 1.00 72.12 97 PHE A CA 1
ATOM 751 C C . PHE A 1 97 ? 7.248 2.137 -13.735 1.00 72.12 97 PHE A C 1
ATOM 753 O O . PHE A 1 97 ? 8.236 2.826 -13.470 1.00 72.12 97 PHE A O 1
ATOM 760 N N . ASP A 1 98 ? 7.354 0.826 -13.979 1.00 68.62 98 ASP A N 1
ATOM 761 C CA . ASP A 1 98 ? 8.607 0.078 -13.842 1.00 68.62 98 ASP A CA 1
ATOM 762 C C . ASP A 1 98 ? 9.691 0.495 -14.867 1.00 68.62 98 ASP A C 1
ATOM 764 O O . ASP A 1 98 ? 9.811 -0.017 -15.984 1.00 68.62 98 ASP A O 1
ATOM 768 N N . THR A 1 99 ? 10.513 1.448 -14.425 1.00 57.25 99 THR A N 1
ATOM 769 C CA . THR A 1 99 ? 11.932 1.643 -14.750 1.00 57.25 99 THR A CA 1
ATOM 770 C C . THR A 1 99 ? 12.312 1.488 -16.227 1.00 57.25 99 THR A C 1
ATOM 772 O O . THR A 1 99 ? 13.137 0.651 -16.584 1.00 57.25 99 THR A O 1
ATOM 775 N N . TYR A 1 100 ? 11.739 2.316 -17.109 1.00 52.62 100 TYR A N 1
ATOM 776 C CA . TYR A 1 100 ? 12.257 2.460 -18.482 1.00 52.62 100 TYR A CA 1
ATOM 777 C C . TYR A 1 100 ? 12.698 3.885 -18.856 1.00 52.62 100 TYR A C 1
ATOM 779 O O . TYR A 1 100 ? 13.512 4.038 -19.758 1.00 52.62 100 TYR A O 1
ATOM 787 N N . ARG A 1 101 ? 12.246 4.950 -18.168 1.00 56.44 101 ARG A N 1
ATOM 788 C CA . ARG A 1 101 ? 12.660 6.330 -18.530 1.00 56.44 101 ARG A CA 1
ATOM 789 C C . ARG A 1 101 ? 12.747 7.370 -17.403 1.00 56.44 101 ARG A C 1
ATOM 791 O O . ARG A 1 101 ? 13.146 8.492 -17.690 1.00 56.44 101 ARG A O 1
ATOM 798 N N . ALA A 1 102 ? 12.414 7.041 -16.148 1.00 56.31 102 ALA A N 1
ATOM 799 C CA . ALA A 1 102 ? 12.484 7.997 -15.029 1.00 56.31 102 ALA A CA 1
ATOM 800 C C . ALA A 1 102 ? 12.671 7.310 -13.657 1.00 56.31 102 ALA A C 1
ATOM 802 O O . ALA A 1 102 ? 11.694 7.003 -12.973 1.00 56.31 102 ALA A O 1
ATOM 803 N N . HIS A 1 103 ? 13.923 7.089 -13.242 1.00 66.62 103 HIS A N 1
ATOM 804 C CA . HIS A 1 103 ? 14.269 6.463 -11.954 1.00 66.62 103 HIS A CA 1
ATOM 805 C C . HIS A 1 103 ? 13.758 7.268 -10.739 1.00 66.62 103 HIS A C 1
ATOM 807 O O . HIS A 1 103 ? 13.275 6.685 -9.771 1.00 66.62 103 HIS A O 1
ATOM 813 N N . ASP A 1 104 ? 13.739 8.603 -10.823 1.00 69.44 104 ASP A N 1
ATOM 814 C CA . ASP A 1 104 ? 13.280 9.473 -9.726 1.00 69.44 104 ASP A CA 1
ATOM 815 C C . ASP A 1 104 ? 11.811 9.251 -9.332 1.00 69.44 104 ASP A C 1
ATOM 817 O O . ASP A 1 104 ? 11.448 9.315 -8.158 1.00 69.44 104 ASP A O 1
ATOM 821 N N . ARG A 1 105 ? 10.936 8.956 -10.304 1.00 76.12 105 ARG A N 1
ATOM 822 C CA . ARG A 1 105 ? 9.500 8.747 -10.040 1.00 76.12 105 ARG A CA 1
ATOM 823 C C . ARG A 1 105 ? 9.250 7.439 -9.294 1.00 76.12 105 ARG A C 1
ATOM 825 O O . ARG A 1 105 ? 8.377 7.389 -8.431 1.00 76.12 105 ARG A O 1
ATOM 832 N N . HIS A 1 106 ? 10.045 6.415 -9.591 1.00 78.00 106 HIS A N 1
ATOM 833 C CA . HIS A 1 106 ? 9.969 5.116 -8.931 1.00 78.00 106 HIS A CA 1
ATOM 834 C C . HIS A 1 106 ? 10.334 5.220 -7.441 1.00 78.00 106 HIS A C 1
ATOM 836 O O . HIS A 1 106 ? 9.628 4.684 -6.588 1.00 78.00 106 HIS A O 1
ATOM 842 N N . VAL A 1 107 ? 11.380 5.984 -7.109 1.00 79.56 107 VAL A N 1
ATOM 843 C CA . VAL A 1 107 ? 11.796 6.213 -5.713 1.00 79.56 107 VAL A CA 1
ATOM 844 C C . VAL A 1 107 ? 10.701 6.926 -4.916 1.00 79.56 107 VAL A C 1
ATOM 846 O O . VAL A 1 107 ? 10.397 6.531 -3.791 1.00 79.56 107 VAL A O 1
ATOM 849 N N . ILE A 1 108 ? 10.049 7.931 -5.509 1.00 83.81 108 ILE A N 1
ATOM 850 C CA . ILE A 1 108 ? 8.940 8.649 -4.864 1.00 83.81 108 ILE A CA 1
ATOM 851 C C . ILE A 1 108 ? 7.743 7.718 -4.615 1.00 83.81 108 ILE A C 1
ATOM 853 O O . ILE A 1 108 ? 7.134 7.779 -3.547 1.00 83.81 108 ILE A O 1
ATOM 857 N N . LEU A 1 109 ? 7.416 6.827 -5.557 1.00 83.94 109 LEU A N 1
ATOM 858 C CA . LEU A 1 109 ? 6.345 5.842 -5.374 1.00 83.94 109 LEU A CA 1
ATOM 859 C C . LEU A 1 109 ? 6.689 4.846 -4.256 1.00 83.94 109 LEU A C 1
ATOM 861 O O . LEU A 1 109 ? 5.863 4.627 -3.371 1.00 83.94 109 LEU A O 1
ATOM 865 N N . MET A 1 110 ? 7.925 4.342 -4.208 1.00 85.25 110 MET A N 1
ATOM 866 C CA . MET A 1 110 ? 8.389 3.478 -3.117 1.00 85.25 110 MET A CA 1
ATOM 867 C C . MET A 1 110 ? 8.276 4.172 -1.749 1.00 85.25 110 MET A C 1
ATOM 869 O O . MET A 1 110 ? 7.742 3.594 -0.801 1.00 85.25 110 MET A O 1
ATOM 873 N N . LEU A 1 111 ? 8.707 5.435 -1.656 1.00 89.44 111 LEU A N 1
ATOM 874 C CA . LEU A 1 111 ? 8.570 6.241 -0.440 1.00 89.44 111 LEU A CA 1
ATOM 875 C C . LEU A 1 111 ? 7.101 6.453 -0.059 1.00 89.44 111 LEU A C 1
ATOM 877 O O . LEU A 1 111 ? 6.758 6.346 1.115 1.00 89.44 111 LEU A O 1
ATOM 881 N N . SER A 1 112 ? 6.220 6.699 -1.033 1.00 87.69 112 SER A N 1
ATOM 882 C CA . SER A 1 112 ? 4.784 6.870 -0.779 1.00 87.69 112 SER A CA 1
ATOM 883 C C . SER A 1 112 ? 4.121 5.596 -0.238 1.00 87.69 112 SER A C 1
ATOM 885 O O . SER A 1 112 ? 3.252 5.681 0.630 1.00 87.69 112 SER A O 1
ATOM 887 N N . CYS A 1 113 ? 4.565 4.418 -0.691 1.00 91.38 113 CYS A N 1
ATOM 888 C CA . CYS A 1 113 ? 4.113 3.125 -0.185 1.00 91.38 113 CYS A CA 1
ATOM 889 C C . CYS A 1 113 ? 4.556 2.914 1.270 1.00 91.38 113 CYS A C 1
ATOM 891 O O . CYS A 1 113 ? 3.724 2.660 2.143 1.00 91.38 113 CYS A O 1
ATOM 893 N N . LEU A 1 114 ? 5.849 3.103 1.556 1.00 92.19 114 LEU A N 1
ATOM 894 C CA . LEU A 1 114 ? 6.405 2.973 2.907 1.00 92.19 114 LEU A CA 1
ATOM 895 C C . LEU A 1 114 ? 5.777 3.972 3.887 1.00 92.19 114 LEU A C 1
ATOM 897 O O . LEU A 1 114 ? 5.450 3.604 5.014 1.00 92.19 114 LEU A O 1
ATOM 901 N N . ALA A 1 115 ? 5.548 5.212 3.451 1.00 92.81 115 ALA A N 1
ATOM 902 C CA . ALA A 1 115 ? 4.858 6.222 4.244 1.00 92.81 115 ALA A CA 1
ATOM 903 C C . ALA A 1 115 ? 3.404 5.820 4.544 1.00 92.81 115 ALA A C 1
ATOM 905 O O . ALA A 1 115 ? 2.963 5.941 5.687 1.00 92.81 115 ALA A O 1
ATOM 906 N N . GLY A 1 116 ? 2.670 5.298 3.552 1.00 88.50 116 GLY A N 1
ATOM 907 C CA . GLY A 1 116 ? 1.297 4.812 3.730 1.00 88.50 116 GLY A CA 1
ATOM 908 C C . GLY A 1 116 ? 1.200 3.635 4.708 1.00 88.50 116 GLY A C 1
ATOM 909 O O . GLY A 1 116 ? 0.368 3.649 5.619 1.00 88.50 116 GLY A O 1
ATOM 910 N N . LEU A 1 117 ? 2.094 2.649 4.580 1.00 90.81 117 LEU A N 1
ATOM 911 C CA . LEU A 1 117 ? 2.183 1.511 5.502 1.00 90.81 117 LEU A CA 1
ATOM 912 C C . LEU A 1 117 ? 2.596 1.946 6.914 1.00 90.81 117 LEU A C 1
ATOM 914 O O . LEU A 1 117 ? 1.991 1.507 7.893 1.00 90.81 117 LEU A O 1
ATOM 918 N N . GLY A 1 118 ? 3.572 2.851 7.027 1.00 91.94 118 GLY A N 1
ATOM 919 C CA . GLY A 1 118 ? 4.004 3.420 8.302 1.00 91.94 118 GLY A CA 1
ATOM 920 C C . GLY A 1 118 ? 2.873 4.162 9.012 1.00 91.94 118 GLY A C 1
ATOM 921 O O . GLY A 1 118 ? 2.629 3.932 10.196 1.00 91.94 118 GLY A O 1
ATOM 922 N N . LEU A 1 119 ? 2.113 4.983 8.281 1.00 89.00 119 LEU A N 1
ATOM 923 C CA . LEU A 1 119 ? 0.968 5.706 8.830 1.00 89.00 119 LEU A CA 1
ATOM 924 C C . LEU A 1 119 ? -0.139 4.752 9.309 1.00 89.00 119 LEU A C 1
ATOM 926 O O . LEU A 1 119 ? -0.685 4.946 10.396 1.00 89.00 119 LEU A O 1
ATOM 930 N N . SER A 1 120 ? -0.430 3.694 8.545 1.00 88.94 120 SER A N 1
ATOM 931 C CA . SER A 1 120 ? -1.376 2.637 8.940 1.00 88.94 120 SER A CA 1
ATOM 932 C C . SER A 1 120 ? -0.925 1.902 10.212 1.00 88.94 120 SER A C 1
ATOM 934 O O . SER A 1 120 ? -1.719 1.701 11.141 1.00 88.94 120 SER A O 1
ATOM 936 N N . SER A 1 121 ? 0.366 1.562 10.296 1.00 88.56 121 SER A N 1
ATOM 937 C CA . SER A 1 121 ? 0.955 0.909 11.468 1.00 88.56 121 SER A CA 1
ATOM 938 C C . SER A 1 121 ? 0.850 1.793 12.710 1.00 88.56 121 SER A C 1
ATOM 940 O O . SER A 1 121 ? 0.425 1.320 13.761 1.00 88.56 121 SER A O 1
ATOM 942 N N . ILE A 1 122 ? 1.178 3.083 12.598 1.00 89.94 122 ILE A N 1
ATOM 943 C CA . ILE A 1 122 ? 1.094 4.038 13.712 1.00 89.94 122 ILE A CA 1
ATOM 944 C C . ILE A 1 122 ? -0.359 4.223 14.160 1.00 89.94 122 ILE A C 1
ATOM 946 O O . ILE A 1 122 ? -0.635 4.185 15.359 1.00 89.94 122 ILE A O 1
ATOM 950 N N . ALA A 1 123 ? -1.299 4.373 13.221 1.00 85.44 123 ALA A N 1
ATOM 951 C CA . ALA A 1 123 ? -2.719 4.525 13.537 1.00 85.44 123 ALA A CA 1
ATOM 952 C C . ALA A 1 123 ? -3.272 3.303 14.290 1.00 85.44 123 ALA A C 1
ATOM 954 O O . ALA A 1 123 ? -4.009 3.451 15.267 1.00 85.44 123 ALA A O 1
ATOM 955 N N . THR A 1 124 ? -2.877 2.098 13.874 1.00 82.38 124 THR A N 1
ATOM 956 C CA . THR A 1 124 ? -3.276 0.853 14.540 1.00 82.38 124 THR A CA 1
ATOM 957 C C . THR A 1 124 ? -2.646 0.747 15.929 1.00 82.38 124 THR A C 1
ATOM 959 O O . THR A 1 124 ? -3.363 0.505 16.901 1.00 82.38 124 THR A O 1
ATOM 962 N N . SER A 1 125 ? -1.342 1.011 16.059 1.00 85.62 125 SER A N 1
ATOM 963 C CA . SER A 1 125 ? -0.644 1.013 17.351 1.00 85.62 125 SER A CA 1
ATOM 964 C C . SER A 1 125 ? -1.235 2.021 18.337 1.00 85.62 125 SER A C 1
ATOM 966 O O . SER A 1 125 ? -1.426 1.684 19.501 1.00 85.62 125 SER A O 1
ATOM 968 N N . ALA A 1 126 ? -1.598 3.226 17.884 1.00 84.25 126 ALA A N 1
ATOM 969 C CA . ALA A 1 126 ? -2.225 4.243 18.728 1.00 84.25 126 ALA A CA 1
ATOM 970 C C . ALA A 1 126 ? -3.576 3.777 19.303 1.00 84.25 126 ALA A C 1
ATOM 972 O O . ALA A 1 126 ? -3.871 4.022 20.472 1.00 84.25 126 ALA A O 1
ATOM 973 N N . VAL A 1 127 ? -4.385 3.062 18.510 1.00 80.31 127 VAL A N 1
ATOM 974 C CA . VAL A 1 127 ? -5.660 2.487 18.975 1.00 80.31 127 VAL A CA 1
ATOM 975 C C . VAL A 1 127 ? -5.431 1.415 20.038 1.00 80.31 127 VAL A C 1
ATOM 977 O O . VAL A 1 127 ? -6.121 1.412 21.056 1.00 80.31 127 VAL A O 1
ATOM 980 N N . TRP A 1 128 ? -4.473 0.512 19.820 1.00 74.12 128 TRP A N 1
ATOM 981 C CA . TRP A 1 128 ? -4.158 -0.546 20.785 1.00 74.12 128 TRP A CA 1
ATOM 982 C C . TRP A 1 128 ? -3.534 -0.003 22.068 1.00 74.12 128 TRP A C 1
ATOM 984 O O . TRP A 1 128 ? -3.857 -0.490 23.148 1.00 74.12 128 TRP A O 1
ATOM 994 N N . PHE A 1 129 ? -2.712 1.039 21.968 1.00 81.50 129 PHE A N 1
ATOM 995 C CA . PHE A 1 129 ? -2.123 1.704 23.125 1.00 81.50 129 PHE A CA 1
ATOM 996 C C . PHE A 1 129 ? -3.195 2.315 24.041 1.00 81.50 129 PHE A C 1
ATOM 998 O O . PHE A 1 129 ? -3.142 2.137 25.255 1.00 81.50 129 PHE A O 1
ATOM 1005 N N . ASP A 1 130 ? -4.222 2.952 23.466 1.00 75.31 130 ASP A N 1
ATOM 1006 C CA . ASP A 1 130 ? -5.365 3.485 24.224 1.00 75.31 130 ASP A CA 1
ATOM 1007 C C . ASP A 1 130 ? -6.192 2.378 24.909 1.00 75.31 130 ASP A C 1
ATOM 1009 O O . ASP A 1 130 ? -6.654 2.548 26.037 1.00 75.31 130 ASP A O 1
ATOM 1013 N N . GLN A 1 131 ? -6.348 1.211 24.267 1.00 71.62 131 GLN A N 1
ATOM 1014 C CA . GLN A 1 131 ? -7.013 0.060 24.895 1.00 71.62 131 GLN A CA 1
ATOM 1015 C C . GLN A 1 131 ? -6.171 -0.585 26.003 1.00 71.62 131 GLN A C 1
ATOM 1017 O O . GLN A 1 131 ? -6.738 -1.085 26.967 1.00 71.62 131 GLN A O 1
ATOM 1022 N N . ALA A 1 132 ? -4.843 -0.579 25.882 1.00 78.31 132 ALA A N 1
ATOM 1023 C CA . ALA A 1 132 ? -3.952 -1.187 26.867 1.00 78.31 132 ALA A CA 1
ATOM 1024 C C . ALA A 1 132 ? -3.925 -0.418 28.201 1.00 78.31 132 ALA A C 1
ATOM 1026 O O . ALA A 1 132 ? -3.782 -1.032 29.256 1.00 78.31 132 ALA A O 1
ATOM 1027 N N . TRP A 1 133 ? -4.083 0.911 28.167 1.00 71.94 133 TRP A N 1
ATOM 1028 C CA . TRP A 1 133 ? -4.035 1.758 29.367 1.00 71.94 133 TRP A CA 1
ATOM 1029 C C . TRP A 1 133 ? -5.371 1.919 30.093 1.00 71.94 133 TRP A C 1
ATOM 1031 O O . TRP A 1 133 ? -5.376 2.261 31.277 1.00 71.94 133 TRP A O 1
ATOM 1041 N N . ARG A 1 134 ? -6.509 1.687 29.427 1.00 65.94 134 ARG A N 1
ATOM 1042 C CA . ARG A 1 134 ? -7.816 1.740 30.093 1.00 65.94 134 ARG A CA 1
ATOM 1043 C C . ARG A 1 134 ? -8.195 0.355 30.623 1.00 65.94 134 ARG A C 1
ATOM 1045 O O . ARG A 1 134 ? -8.384 -0.555 29.817 1.00 65.94 134 ARG A O 1
ATOM 1052 N N . PRO A 1 135 ? -8.352 0.167 31.949 1.00 61.66 135 PRO A N 1
ATOM 1053 C CA . PRO A 1 135 ? -8.848 -1.097 32.473 1.00 61.66 135 PRO A CA 1
ATOM 1054 C C . PRO A 1 135 ? -10.243 -1.378 31.890 1.00 61.66 135 PRO A C 1
ATOM 1056 O O . PRO A 1 135 ? -11.050 -0.451 31.768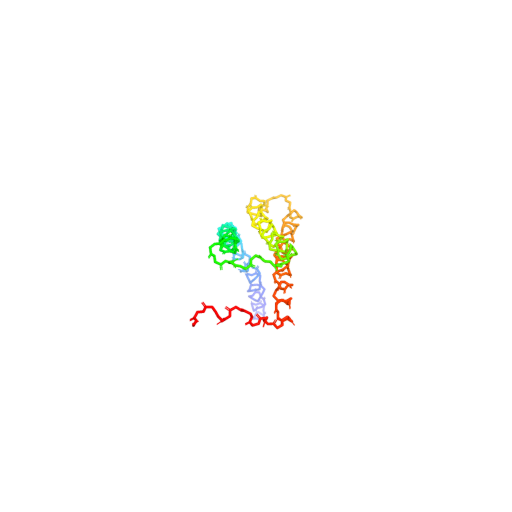 1.00 61.66 135 PRO A O 1
ATOM 1059 N N . PRO A 1 136 ? -10.556 -2.633 31.524 1.00 62.34 136 PRO A N 1
ATOM 1060 C CA . PRO A 1 136 ? -11.880 -2.980 31.035 1.00 62.34 136 PRO A CA 1
ATOM 1061 C C . PRO A 1 136 ? -12.903 -2.704 32.140 1.00 62.34 136 PRO A C 1
ATOM 1063 O O . PRO A 1 136 ? -12.880 -3.344 33.195 1.00 62.34 136 PRO A O 1
ATOM 1066 N N . ALA A 1 137 ? -13.808 -1.750 31.904 1.00 61.62 137 ALA A N 1
ATOM 1067 C CA . ALA A 1 137 ? -14.985 -1.570 32.740 1.00 61.62 137 ALA A CA 1
ATOM 1068 C C . ALA A 1 137 ? -15.782 -2.886 32.706 1.00 61.62 137 ALA A C 1
ATOM 1070 O O . ALA A 1 137 ? -16.296 -3.292 31.663 1.00 61.62 137 ALA A O 1
ATOM 1071 N N . ARG A 1 138 ? -15.831 -3.602 33.837 1.00 53.34 138 ARG A N 1
ATOM 1072 C CA . ARG A 1 138 ? -16.398 -4.961 33.976 1.00 53.34 138 ARG A CA 1
ATOM 1073 C C . ARG A 1 138 ? -17.933 -5.023 33.846 1.00 53.34 138 ARG A C 1
ATOM 1075 O O . ARG A 1 138 ? -18.558 -5.967 34.320 1.00 53.34 138 ARG A O 1
ATOM 1082 N N . GLU A 1 139 ? -18.567 -4.047 33.207 1.00 61.09 139 GLU A N 1
ATOM 1083 C CA . GLU A 1 139 ? -20.023 -3.848 33.249 1.00 61.09 139 GLU A CA 1
ATOM 1084 C C . GLU A 1 139 ? -20.822 -4.826 32.365 1.00 61.09 139 GLU A C 1
ATOM 1086 O O . GLU A 1 139 ? -22.043 -4.913 32.478 1.00 61.09 139 GLU A O 1
ATOM 1091 N N . GLY A 1 140 ? -20.162 -5.619 31.513 1.00 56.56 140 GLY A N 1
ATOM 1092 C CA . GLY A 1 140 ? -20.832 -6.470 30.521 1.00 56.56 140 GLY A CA 1
ATOM 1093 C C . GLY A 1 140 ? -21.184 -7.907 30.933 1.00 56.56 140 GLY A C 1
ATOM 1094 O O . GLY A 1 140 ? -22.030 -8.511 30.277 1.00 56.56 140 GLY A O 1
ATOM 1095 N N . LEU A 1 141 ? -20.580 -8.471 31.986 1.00 57.69 141 LEU A N 1
ATOM 1096 C CA . LEU A 1 141 ? -20.672 -9.915 32.289 1.00 57.69 141 LEU A CA 1
ATOM 1097 C C . LEU A 1 141 ? -21.864 -10.325 33.179 1.00 57.69 141 LEU A C 1
ATOM 1099 O O . LEU A 1 141 ? -21.983 -11.492 3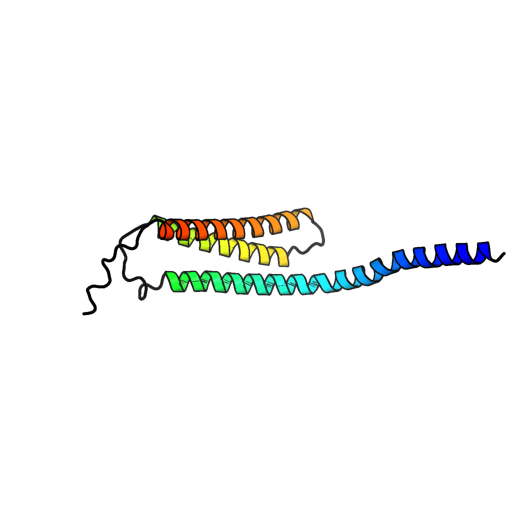3.532 1.00 57.69 141 LEU A O 1
ATOM 1103 N N . ARG A 1 142 ? -22.772 -9.402 33.529 1.00 63.16 142 ARG A N 1
ATOM 1104 C CA . ARG A 1 142 ? -23.867 -9.656 34.493 1.00 63.16 142 ARG A CA 1
ATOM 1105 C C . ARG A 1 142 ? -25.232 -9.996 33.874 1.00 63.16 142 ARG A C 1
ATOM 1107 O O . ARG A 1 142 ? -26.230 -9.959 34.577 1.00 63.16 142 ARG A O 1
ATOM 1114 N N . LYS A 1 143 ? -25.302 -10.247 32.564 1.00 61.59 143 LYS A N 1
ATOM 1115 C CA . LYS A 1 143 ? -26.571 -10.406 31.814 1.00 61.59 143 LYS A CA 1
ATOM 1116 C C . LYS A 1 143 ? -26.798 -11.806 31.225 1.00 61.59 143 LYS A C 1
ATOM 1118 O O . LYS A 1 143 ? -27.743 -11.996 30.473 1.00 61.59 143 LYS A O 1
ATOM 1123 N N . TRP A 1 144 ? -25.942 -12.765 31.577 1.00 57.44 144 TRP A N 1
ATOM 1124 C CA . TRP A 1 144 ? -25.986 -14.150 31.085 1.00 57.44 144 TRP A CA 1
ATOM 1125 C C . TRP A 1 144 ? -26.020 -15.193 32.219 1.00 57.44 144 TRP A C 1
ATOM 1127 O O . TRP A 1 144 ? -25.623 -16.336 32.011 1.00 57.44 144 TRP A O 1
ATOM 1137 N N . TRP A 1 145 ? -26.470 -14.783 33.408 1.00 52.97 145 TRP A N 1
ATOM 1138 C CA . TRP A 1 145 ? -26.831 -15.640 34.539 1.00 52.97 145 TRP A CA 1
ATOM 1139 C C . TRP A 1 145 ? -28.191 -15.198 35.070 1.00 52.97 145 TRP A C 1
ATOM 1141 O O . TRP A 1 145 ? -28.441 -13.968 35.024 1.00 52.97 145 TRP A O 1
#

Sequence (145 aa):
MLREINRSQWCRSNADADVCPSYISNIAAFELKPVFITGCTITAVAFALTVVAVHYARYSSHLYGLVYDAQWKKRTSVLAVIAGLWASLSLLLLTVFDTYRAHDRHVILMLSCLAGLGLSSIATSAVWFDQAWRPPAREGLRKWW

Radius of gyration: 27.12 Å; chains: 1; bounding box: 87×30×53 Å

Foldseek 3Di:
DVVVVVVVVVVVVVVVVVVVCVVVVVVVVVVVLVVLLVVLLVCLVVLLVVLVVVVCVVPPCVPCVDPDDDPPLVVLSVLLSVLSNQLSVLSVVLSVPPDDPDPPVNVVSVVSNVVSVVSSVVSVVVSVVVVVPDDPPPPPPPPPD

pLDDT: mean 74.76, std 13.36, range [47.5, 94.75]

Secondary structure (DSSP, 8-state):
-HHHHHHHHHHHHHHTTTTHHHHHHHHHHHHHHHHHHHHHHHHHHHHHHHHHHHHHHHH-TTT-----S-HHHHHHHHHHHHHHHHHHHHHHHHHHS-SSS-HHHHHHHHHHHHHHHHHHHHHHHHHHHHHHHS----TTTTS--

InterPro domains:
  IPR019402 CWH43-like, N-terminal domain [PF10277] (21-128)

Organism: NCBI:txid1182542